Protein AF-A0A7W5BG37-F1 (afdb_monomer)

Radius of gyration: 14.38 Å; Cα contacts (8 Å, |Δi|>4): 81; chains: 1; bounding box: 32×23×43 Å

Mean predicted aligned error: 4.49 Å

Solvent-accessible surface area (backbone atoms only — not comparable to full-atom values): 4355 Å² total; per-residue (Å²): 108,56,68,59,33,34,52,52,26,43,54,41,36,75,69,67,50,63,68,48,78,43,77,37,97,41,55,90,72,73,81,89,61,88,53,65,70,56,51,48,45,53,42,38,55,50,25,30,54,72,44,70,39,45,70,48,79,45,53,48,65,85,61,71,70,57,68,71,37,80,88,61,107

Foldseek 3Di:
DLVVLLVVLLVCVVVVAAEDEAEQAADDDDPPDPPVSNVVSVSNVVSNVVNNHHYDYDYDHDDPCVCVDPVND

Structure (mmCIF, N/CA/C/O backbone):
data_AF-A0A7W5BG37-F1
#
_entry.id   AF-A0A7W5BG37-F1
#
loop_
_atom_site.group_PDB
_atom_site.id
_atom_site.type_symbol
_atom_site.label_atom_id
_ato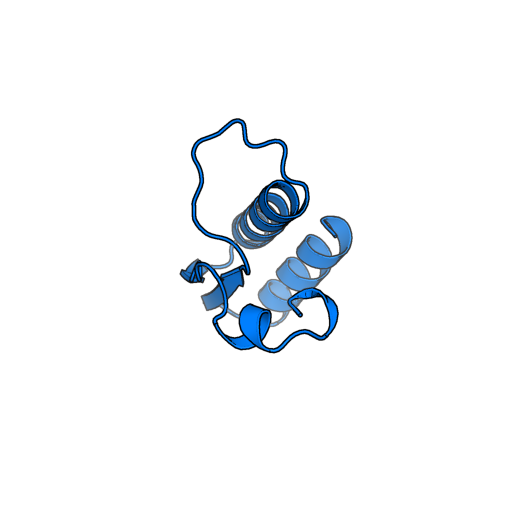m_site.label_alt_id
_atom_site.label_comp_id
_atom_site.label_asym_id
_atom_site.label_entity_id
_atom_site.label_seq_id
_atom_site.pdbx_PDB_ins_code
_atom_site.Cartn_x
_atom_site.Cartn_y
_atom_site.Cartn_z
_atom_site.occupancy
_atom_site.B_iso_or_equiv
_atom_site.auth_seq_id
_atom_site.auth_comp_id
_atom_site.auth_asym_id
_atom_site.auth_atom_id
_atom_site.pdbx_PDB_model_num
ATOM 1 N N . MET A 1 1 ? 4.508 11.418 -2.387 1.00 78.69 1 MET A N 1
ATOM 2 C CA . MET A 1 1 ? 3.934 10.104 -2.009 1.00 78.69 1 MET A CA 1
ATOM 3 C C . MET A 1 1 ? 3.7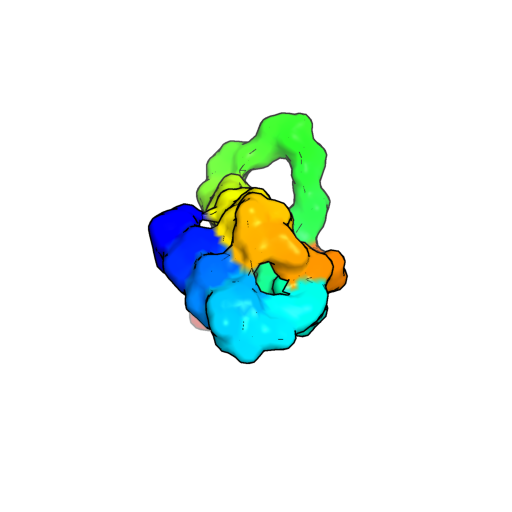72 9.929 -0.499 1.00 78.69 1 MET A C 1
ATOM 5 O O . MET A 1 1 ? 2.653 9.699 -0.069 1.00 78.69 1 MET A O 1
ATOM 9 N N . ALA A 1 2 ? 4.824 10.101 0.314 1.00 84.56 2 ALA A N 1
ATOM 10 C CA . ALA A 1 2 ? 4.745 9.920 1.774 1.00 84.56 2 ALA A CA 1
ATOM 11 C C . ALA A 1 2 ? 3.679 10.794 2.474 1.00 84.56 2 ALA A C 1
ATOM 13 O O . ALA A 1 2 ? 2.965 10.302 3.341 1.00 84.56 2 ALA A O 1
ATOM 14 N N . ALA A 1 3 ? 3.523 12.061 2.067 1.00 92.38 3 ALA A N 1
ATOM 15 C CA . ALA A 1 3 ? 2.479 12.942 2.603 1.00 92.38 3 ALA A CA 1
ATOM 16 C C . ALA A 1 3 ? 1.058 12.417 2.315 1.00 92.38 3 ALA A C 1
ATOM 18 O O . ALA A 1 3 ? 0.239 12.336 3.222 1.00 92.38 3 ALA A O 1
ATOM 19 N N . HIS A 1 4 ? 0.786 11.974 1.081 1.00 93.69 4 HIS A N 1
ATOM 20 C CA . HIS A 1 4 ? -0.506 11.376 0.727 1.00 93.69 4 HIS A CA 1
ATOM 21 C C . HIS A 1 4 ? -0.778 10.084 1.501 1.00 93.69 4 HIS A C 1
ATOM 23 O O . HIS A 1 4 ? -1.891 9.893 1.976 1.00 93.69 4 HIS A O 1
ATOM 29 N N . ALA A 1 5 ? 0.236 9.229 1.668 1.00 93.62 5 ALA A N 1
ATOM 30 C CA . ALA A 1 5 ? 0.104 7.994 2.435 1.00 93.62 5 ALA A CA 1
ATOM 31 C C . ALA A 1 5 ? -0.232 8.266 3.908 1.00 93.62 5 ALA A C 1
ATOM 33 O O . ALA A 1 5 ? -1.103 7.607 4.465 1.00 93.62 5 ALA A O 1
ATOM 34 N N . ARG A 1 6 ? 0.418 9.267 4.517 1.00 95.44 6 ARG A N 1
ATOM 35 C CA . ARG A 1 6 ? 0.133 9.702 5.890 1.00 95.44 6 ARG A CA 1
ATOM 36 C C . ARG A 1 6 ? -1.289 10.224 6.026 1.00 95.44 6 ARG A C 1
ATOM 38 O O . ARG A 1 6 ? -2.014 9.737 6.880 1.00 95.44 6 ARG A O 1
ATOM 45 N N . ASN A 1 7 ? -1.691 11.152 5.159 1.00 97.19 7 ASN A N 1
ATOM 46 C CA . ASN A 1 7 ? -3.032 11.728 5.207 1.00 97.19 7 ASN A CA 1
ATOM 47 C C . ASN A 1 7 ? -4.101 10.640 5.051 1.00 97.19 7 ASN A C 1
ATOM 49 O O . ASN A 1 7 ? -5.017 10.577 5.859 1.00 97.19 7 ASN A O 1
ATOM 53 N N . ALA A 1 8 ? -3.944 9.739 4.075 1.00 96.12 8 ALA A N 1
ATOM 54 C CA . ALA A 1 8 ? -4.865 8.623 3.887 1.00 96.12 8 ALA A CA 1
ATOM 55 C C . ALA A 1 8 ? -4.912 7.704 5.118 1.00 96.12 8 ALA A C 1
ATOM 57 O O . ALA A 1 8 ? -5.996 7.365 5.577 1.00 96.12 8 ALA A O 1
ATOM 58 N N . ALA A 1 9 ? -3.760 7.329 5.681 1.00 96.06 9 ALA A N 1
ATOM 59 C CA . ALA A 1 9 ? -3.701 6.460 6.853 1.00 96.06 9 ALA A CA 1
ATOM 60 C C . ALA A 1 9 ? -4.372 7.095 8.084 1.00 96.06 9 ALA A C 1
ATOM 62 O O . ALA A 1 9 ? -5.160 6.427 8.748 1.00 96.06 9 ALA A O 1
ATOM 63 N N . THR A 1 10 ? -4.120 8.380 8.350 1.00 96.31 10 THR A N 1
ATOM 64 C CA . THR A 1 10 ? -4.772 9.116 9.443 1.00 96.31 10 THR A CA 1
ATOM 65 C C . THR A 1 10 ? -6.278 9.200 9.226 1.00 96.31 10 THR A C 1
ATOM 67 O O . THR A 1 10 ? -7.030 8.822 10.112 1.00 96.31 10 THR A O 1
ATOM 70 N N . THR A 1 11 ? -6.737 9.578 8.029 1.00 97.81 11 THR A N 1
ATOM 71 C CA . THR A 1 11 ? -8.177 9.648 7.735 1.00 97.81 11 THR A CA 1
ATOM 72 C C . THR A 1 11 ? -8.875 8.295 7.887 1.00 97.81 11 THR A C 1
ATOM 74 O O . THR A 1 11 ? -9.993 8.244 8.388 1.00 97.81 11 THR A O 1
ATOM 77 N N . LEU A 1 12 ? -8.240 7.191 7.479 1.00 97.12 12 LEU A N 1
ATOM 78 C CA . LEU A 1 12 ? -8.808 5.849 7.653 1.00 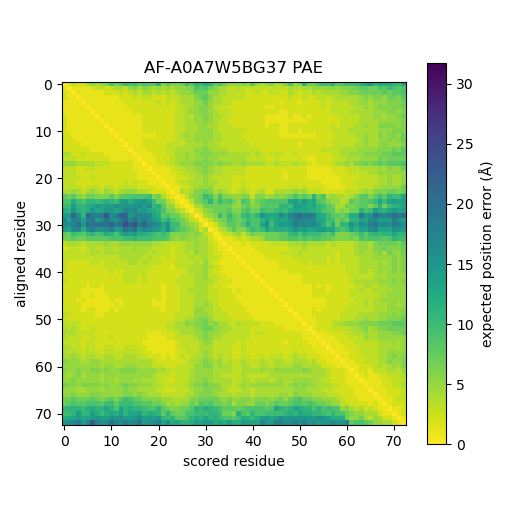97.12 12 LEU A CA 1
ATOM 79 C C . LEU A 1 12 ? -8.893 5.457 9.136 1.00 97.12 12 LEU A C 1
ATOM 81 O O . LEU A 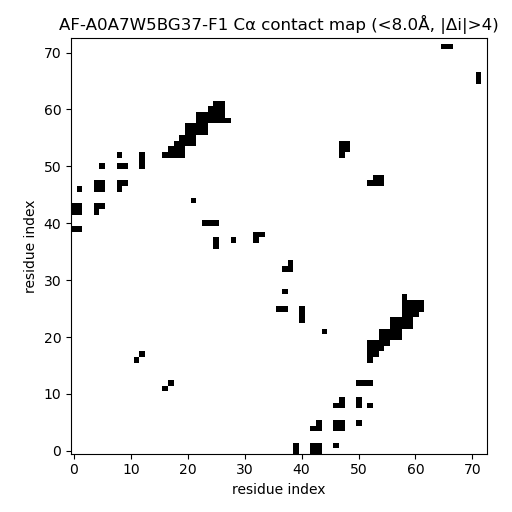1 12 ? -9.896 4.878 9.549 1.00 97.12 12 LEU A O 1
ATOM 85 N N . ALA A 1 13 ? -7.874 5.790 9.933 1.00 95.75 13 ALA A N 1
ATOM 86 C CA . ALA A 1 13 ? -7.889 5.557 11.375 1.00 95.75 13 ALA A CA 1
ATOM 87 C C . ALA A 1 13 ? -8.973 6.397 12.074 1.00 95.75 13 ALA A C 1
ATOM 89 O O . ALA A 1 13 ? -9.757 5.853 12.850 1.00 95.75 13 ALA A O 1
ATOM 90 N N . ASP A 1 14 ? -9.084 7.684 11.734 1.00 96.94 14 ASP A N 1
ATOM 91 C CA . ASP A 1 14 ? -10.108 8.597 12.264 1.00 96.94 14 ASP A CA 1
ATOM 92 C C . ASP A 1 14 ? -11.530 8.157 11.876 1.00 96.94 14 ASP A C 1
ATOM 94 O O . ASP A 1 14 ? -12.480 8.354 12.631 1.00 96.94 14 ASP A O 1
ATOM 98 N N . ALA A 1 15 ? -11.679 7.510 10.717 1.00 97.31 15 ALA A N 1
ATOM 99 C CA . ALA A 1 15 ? -12.929 6.898 10.272 1.00 97.31 15 ALA A CA 1
ATOM 100 C C . ALA A 1 15 ? -13.258 5.567 10.983 1.00 97.31 15 ALA A C 1
ATOM 102 O O . ALA A 1 15 ? -14.271 4.942 10.668 1.00 97.31 15 ALA A O 1
ATOM 103 N N . GLY A 1 16 ? -12.425 5.114 11.926 1.00 96.88 16 GLY A N 1
ATOM 104 C CA . GLY A 1 16 ? -12.656 3.904 12.714 1.00 96.88 16 GLY A CA 1
ATOM 105 C C . GLY A 1 16 ? -12.317 2.601 11.989 1.00 96.88 16 GLY A C 1
ATOM 106 O O . GLY A 1 16 ? -12.780 1.536 12.399 1.00 96.88 16 GLY A O 1
ATOM 107 N N . LEU A 1 17 ? -11.526 2.636 10.910 1.00 97.00 17 LEU A N 1
ATOM 108 C CA . LEU A 1 17 ? -11.052 1.395 10.301 1.00 97.00 17 LEU A CA 1
ATOM 109 C C . LEU A 1 17 ? -10.020 0.735 11.213 1.00 97.00 17 LEU A C 1
ATOM 111 O O . LEU A 1 17 ? -9.079 1.366 11.682 1.00 97.00 17 LEU A O 1
ATOM 115 N N . HIS A 1 18 ? -10.162 -0.574 11.400 1.00 91.19 18 HIS A N 1
ATOM 116 C CA . HIS A 1 18 ? -9.245 -1.358 12.229 1.00 91.19 18 HIS A CA 1
ATOM 117 C C . HIS A 1 18 ? -8.252 -2.185 11.410 1.00 91.19 18 HIS A C 1
ATOM 119 O O . HIS A 1 18 ? -7.190 -2.540 11.917 1.00 91.19 18 HIS A O 1
ATOM 125 N N . PHE A 1 19 ? -8.582 -2.495 10.152 1.00 95.81 19 PHE A N 1
ATOM 126 C CA . PHE A 1 19 ? -7.766 -3.348 9.297 1.00 95.81 19 PHE A CA 1
ATOM 127 C C . PHE A 1 19 ? -7.863 -2.955 7.823 1.00 95.81 19 PHE A C 1
ATOM 129 O O . PHE A 1 19 ? -8.954 -2.679 7.323 1.00 95.81 19 PHE A O 1
ATOM 136 N N . ILE A 1 20 ? -6.732 -2.996 7.116 1.00 96.12 20 ILE A N 1
ATOM 137 C CA . ILE A 1 20 ? -6.670 -2.799 5.662 1.00 96.12 20 ILE A CA 1
ATOM 138 C C . ILE A 1 20 ? -5.761 -3.827 4.981 1.00 96.12 20 ILE A C 1
ATOM 140 O O . ILE A 1 20 ? -4.810 -4.343 5.569 1.00 96.12 20 ILE A O 1
ATOM 144 N N . VAL A 1 21 ? -6.009 -4.086 3.697 1.00 95.31 21 VAL A N 1
ATOM 145 C CA . VAL A 1 21 ? -5.083 -4.843 2.845 1.00 95.31 21 VAL A CA 1
ATOM 146 C C . VAL A 1 21 ? -4.284 -3.864 1.994 1.00 95.31 21 VAL A C 1
ATOM 148 O O . VAL A 1 21 ? -4.846 -3.133 1.180 1.00 95.31 21 VAL A O 1
ATOM 151 N N . LEU A 1 22 ? -2.962 -3.862 2.159 1.00 93.25 22 LEU A N 1
ATOM 152 C CA . LEU A 1 22 ? -2.052 -3.038 1.371 1.00 93.25 22 LEU A CA 1
ATOM 153 C C . LEU A 1 22 ? -1.526 -3.825 0.179 1.00 93.25 22 LEU A C 1
ATOM 155 O O . LEU A 1 22 ? -0.674 -4.695 0.327 1.00 93.25 22 LEU A O 1
ATOM 159 N N . LYS A 1 23 ? -1.996 -3.496 -1.024 1.00 92.88 23 LYS A N 1
ATOM 160 C CA . LYS A 1 23 ? -1.428 -4.023 -2.268 1.00 92.88 23 LYS A CA 1
ATOM 161 C C . LYS A 1 23 ? -0.359 -3.063 -2.784 1.00 92.88 23 LYS A C 1
ATOM 163 O O . LYS A 1 23 ? -0.682 -2.032 -3.365 1.00 92.88 23 LYS A O 1
ATOM 168 N N . LEU A 1 24 ? 0.908 -3.408 -2.582 1.00 88.12 24 LEU A N 1
ATOM 169 C CA . LEU A 1 24 ? 2.049 -2.582 -2.983 1.00 88.12 24 LEU A CA 1
ATOM 170 C C . LEU A 1 24 ? 2.693 -3.181 -4.224 1.00 88.12 24 LEU A C 1
ATOM 172 O O . LEU A 1 24 ? 3.102 -4.337 -4.195 1.00 88.12 24 LEU A O 1
ATOM 176 N N . ALA A 1 25 ? 2.770 -2.414 -5.310 1.00 78.25 25 ALA A N 1
ATOM 177 C CA . ALA A 1 25 ? 3.228 -2.877 -6.621 1.00 78.25 25 ALA A CA 1
ATOM 178 C C . ALA A 1 25 ? 4.756 -3.092 -6.686 1.00 78.25 25 ALA A C 1
ATOM 180 O O . ALA A 1 25 ? 5.453 -2.440 -7.458 1.00 78.25 25 ALA A O 1
ATOM 181 N N . SER A 1 26 ? 5.295 -3.974 -5.844 1.00 73.69 26 SER A N 1
ATOM 182 C CA . SER A 1 26 ? 6.690 -4.412 -5.887 1.00 73.69 26 SER A CA 1
ATOM 183 C C . SER A 1 26 ? 6.909 -5.664 -5.040 1.00 73.69 26 SER A C 1
ATOM 185 O O . SER A 1 26 ? 6.362 -5.769 -3.941 1.00 73.69 26 SER A O 1
ATOM 187 N N . ALA A 1 27 ? 7.811 -6.543 -5.478 1.00 73.38 27 ALA A N 1
ATOM 188 C CA . ALA A 1 27 ? 8.317 -7.635 -4.651 1.00 73.38 27 ALA A CA 1
ATOM 189 C C . ALA A 1 27 ? 9.046 -7.111 -3.396 1.00 73.38 27 ALA A C 1
ATOM 191 O O . ALA A 1 27 ? 9.639 -6.030 -3.420 1.00 73.38 27 ALA A O 1
ATOM 192 N N . SER A 1 28 ? 9.060 -7.904 -2.317 1.00 69.50 28 SER A N 1
ATOM 193 C CA . SER A 1 28 ? 9.973 -7.670 -1.189 1.00 69.50 28 SER A CA 1
ATOM 194 C C . SER A 1 28 ? 11.415 -7.722 -1.691 1.00 69.50 28 SER A C 1
ATOM 196 O O . SER A 1 28 ? 11.801 -8.698 -2.334 1.00 69.50 28 SER A O 1
ATOM 198 N N . ARG A 1 29 ? 12.228 -6.710 -1.385 1.00 67.75 29 ARG A N 1
ATOM 199 C CA . ARG A 1 29 ? 13.675 -6.759 -1.628 1.00 67.75 29 ARG A CA 1
ATOM 200 C C . ARG A 1 29 ? 14.439 -6.413 -0.363 1.00 67.75 29 ARG A C 1
ATOM 202 O O . ARG A 1 29 ? 13.994 -5.588 0.432 1.00 67.75 29 ARG A O 1
ATOM 209 N N . SER A 1 30 ? 15.583 -7.064 -0.191 1.00 66.50 30 SER A N 1
ATOM 210 C CA . SER A 1 30 ? 16.522 -6.777 0.887 1.00 66.50 30 SER A CA 1
ATOM 211 C C . SER A 1 30 ? 17.017 -5.336 0.780 1.00 66.50 30 SER A C 1
ATOM 213 O O . SER A 1 30 ? 17.382 -4.874 -0.302 1.00 66.50 30 SER A O 1
ATOM 215 N N . ALA A 1 31 ? 17.023 -4.625 1.905 1.00 67.12 31 ALA A N 1
ATOM 216 C CA . ALA A 1 31 ? 17.659 -3.320 1.989 1.00 67.12 31 ALA A CA 1
ATOM 217 C C . ALA A 1 31 ? 19.195 -3.464 1.891 1.00 67.12 31 ALA A C 1
ATOM 219 O O . ALA A 1 31 ? 19.728 -4.454 2.397 1.00 67.12 31 ALA A O 1
ATOM 220 N N . PRO A 1 32 ? 19.907 -2.487 1.294 1.00 75.00 32 PRO A N 1
ATOM 221 C CA . PRO A 1 32 ? 19.380 -1.274 0.663 1.00 75.00 32 PRO A CA 1
ATOM 222 C C . PRO A 1 32 ? 18.956 -1.505 -0.801 1.00 75.00 32 PRO A C 1
ATOM 224 O O . PRO A 1 32 ? 19.686 -2.098 -1.589 1.00 75.00 32 PRO A O 1
ATOM 227 N N . CYS A 1 33 ? 17.783 -0.989 -1.182 1.00 77.31 33 CYS A N 1
ATOM 228 C CA . CYS A 1 33 ? 17.299 -1.002 -2.563 1.00 77.31 33 CYS A CA 1
ATOM 229 C C . CYS A 1 33 ? 17.101 0.445 -3.047 1.00 77.31 33 CYS A C 1
ATOM 231 O O . CYS A 1 33 ? 16.268 1.144 -2.469 1.00 77.31 33 CYS A O 1
ATOM 233 N N . PRO A 1 34 ? 17.839 0.910 -4.074 1.00 85.44 34 PRO A N 1
ATOM 234 C CA . PRO A 1 34 ? 17.759 2.296 -4.542 1.00 85.44 34 PRO A CA 1
ATOM 235 C C . PRO A 1 34 ? 16.538 2.569 -5.434 1.00 85.44 34 PRO A C 1
ATOM 237 O O . PRO A 1 34 ? 16.307 3.710 -5.817 1.00 85.44 34 PRO A O 1
ATOM 240 N N . GLU A 1 35 ? 15.770 1.535 -5.784 1.00 88.00 35 GLU A N 1
ATOM 241 C CA . GLU A 1 35 ? 14.607 1.631 -6.666 1.00 88.00 35 GLU A CA 1
ATOM 242 C C . GLU A 1 35 ? 13.512 2.528 -6.041 1.00 88.00 35 GLU A C 1
ATOM 244 O O . GLU A 1 35 ? 12.930 2.149 -5.014 1.00 88.00 35 GLU A O 1
ATOM 249 N N . PRO A 1 36 ? 13.19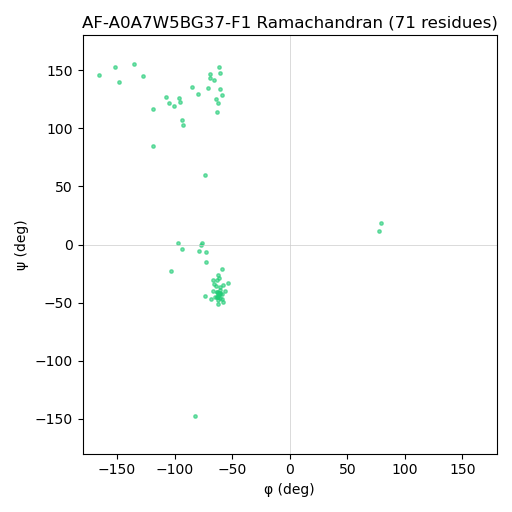0 3.697 -6.637 1.00 87.31 36 PRO A N 1
ATOM 250 C CA . PRO A 1 36 ? 12.280 4.676 -6.037 1.00 87.31 36 PRO A CA 1
ATOM 251 C C . PRO A 1 36 ? 10.888 4.126 -5.725 1.00 87.31 36 PRO A C 1
ATOM 253 O O . PRO A 1 36 ? 10.291 4.495 -4.711 1.00 87.31 36 PRO A O 1
ATOM 256 N N . SER A 1 37 ? 10.372 3.220 -6.563 1.00 84.38 37 SER A N 1
ATOM 257 C CA . SER A 1 37 ? 9.067 2.586 -6.336 1.00 84.38 37 SER A CA 1
ATOM 258 C C . SER A 1 37 ? 9.050 1.724 -5.065 1.00 84.38 37 SER A C 1
ATOM 260 O O . SER A 1 37 ? 8.070 1.742 -4.318 1.00 84.38 37 SER A O 1
ATOM 262 N N . ILE A 1 38 ? 10.159 1.047 -4.751 1.00 87.06 38 ILE A N 1
ATOM 263 C CA . ILE A 1 38 ? 10.303 0.211 -3.551 1.00 87.06 38 ILE A CA 1
ATOM 264 C C . ILE A 1 38 ? 10.450 1.081 -2.295 1.00 87.06 38 ILE A C 1
ATOM 266 O O . ILE A 1 38 ? 9.772 0.833 -1.296 1.00 87.06 38 ILE A O 1
ATOM 270 N N . ILE A 1 39 ? 11.266 2.140 -2.352 1.00 87.44 39 ILE A N 1
ATOM 271 C CA . ILE A 1 39 ? 11.402 3.126 -1.257 1.00 87.44 39 ILE A CA 1
AT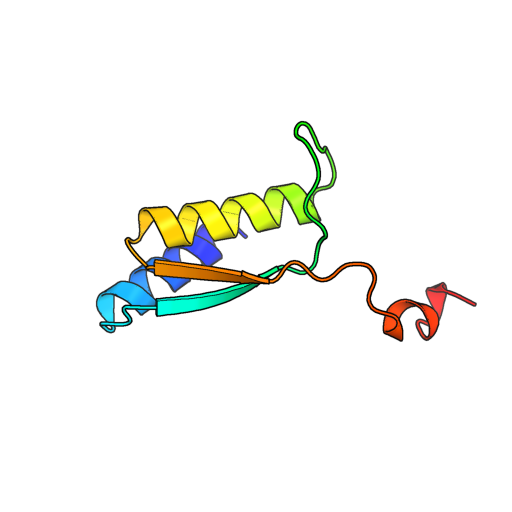OM 272 C C . ILE A 1 39 ? 10.046 3.774 -0.949 1.00 87.44 39 ILE A C 1
ATOM 274 O O . ILE A 1 39 ? 9.639 3.952 0.206 1.00 87.44 39 ILE A O 1
ATOM 278 N N . GLY A 1 40 ? 9.321 4.101 -2.011 1.00 89.44 40 GLY A N 1
ATOM 279 C CA . GLY A 1 40 ? 7.976 4.620 -1.952 1.00 89.44 40 GLY A CA 1
ATOM 280 C C . GLY A 1 40 ? 6.996 3.696 -1.227 1.00 89.44 40 GLY A C 1
ATOM 281 O O . GLY A 1 40 ? 6.298 4.144 -0.316 1.00 89.44 40 GLY A O 1
ATOM 282 N N . ASN A 1 41 ? 6.977 2.412 -1.585 1.00 90.25 41 ASN A N 1
ATOM 283 C CA . ASN A 1 41 ? 6.120 1.407 -0.952 1.00 90.25 41 ASN A CA 1
ATOM 284 C C . ASN A 1 41 ? 6.433 1.240 0.543 1.00 90.25 41 ASN A C 1
ATOM 286 O O . ASN A 1 41 ? 5.511 1.228 1.357 1.00 90.25 41 ASN A O 1
ATOM 290 N N . ALA A 1 42 ? 7.713 1.231 0.925 1.00 88.69 42 ALA A N 1
ATOM 291 C CA . ALA A 1 42 ? 8.111 1.200 2.335 1.00 88.69 42 ALA A CA 1
ATOM 292 C C . ALA A 1 42 ? 7.597 2.426 3.116 1.00 88.69 42 ALA A C 1
ATOM 294 O O . ALA A 1 42 ? 7.180 2.309 4.270 1.00 88.69 42 ALA A O 1
ATOM 295 N N . SER A 1 43 ? 7.566 3.600 2.476 1.00 90.75 43 SER A N 1
ATOM 296 C CA . SER A 1 43 ? 7.015 4.821 3.079 1.00 90.75 43 SER A CA 1
ATOM 297 C C . SER A 1 43 ? 5.502 4.721 3.322 1.00 90.75 43 SER A C 1
ATOM 299 O O . SER A 1 43 ? 5.008 5.268 4.308 1.00 90.75 43 SER A O 1
ATOM 301 N N . VAL A 1 44 ? 4.765 4.015 2.455 1.00 93.25 44 VAL A N 1
ATOM 302 C CA . VAL A 1 44 ? 3.324 3.756 2.630 1.00 93.25 44 VAL A CA 1
ATOM 303 C C . VAL A 1 44 ? 3.083 2.822 3.816 1.00 93.25 44 VAL A C 1
ATOM 305 O O . VAL A 1 44 ? 2.264 3.132 4.678 1.00 93.25 44 VAL A O 1
ATOM 308 N N . GLU A 1 45 ? 3.830 1.720 3.910 1.00 92.56 45 GLU A N 1
ATOM 309 C CA . GLU A 1 45 ? 3.720 0.790 5.045 1.00 92.56 45 GLU A CA 1
ATOM 310 C C . GLU A 1 45 ? 4.040 1.473 6.374 1.00 92.56 45 GLU A C 1
ATOM 312 O O . GLU A 1 45 ? 3.336 1.284 7.367 1.00 92.56 45 GLU A O 1
ATOM 317 N N . ALA A 1 46 ? 5.082 2.311 6.388 1.00 93.00 46 ALA A N 1
ATOM 318 C CA . ALA A 1 46 ? 5.446 3.084 7.563 1.00 93.00 46 ALA A CA 1
ATOM 319 C C . ALA A 1 46 ? 4.312 4.022 8.000 1.00 93.00 46 ALA A C 1
ATOM 321 O O . ALA A 1 46 ? 4.027 4.086 9.193 1.00 93.00 46 ALA A O 1
ATOM 322 N N . ALA A 1 47 ? 3.649 4.701 7.060 1.00 95.69 47 ALA A N 1
ATOM 323 C CA . ALA A 1 47 ? 2.534 5.596 7.358 1.00 95.69 47 ALA A CA 1
ATOM 324 C C . ALA A 1 47 ? 1.334 4.854 7.971 1.00 95.69 47 ALA A C 1
ATOM 326 O O . ALA A 1 47 ? 0.798 5.298 8.982 1.00 95.69 47 ALA A O 1
ATOM 327 N N . VAL A 1 48 ? 0.957 3.701 7.412 1.00 95.44 48 VAL A N 1
ATOM 328 C CA . VAL A 1 48 ? -0.151 2.872 7.924 1.00 95.44 48 VAL A CA 1
ATOM 329 C C . VAL A 1 48 ? 0.148 2.368 9.331 1.00 95.44 48 VAL A C 1
ATOM 331 O O . VAL A 1 48 ? -0.685 2.501 10.226 1.00 95.44 48 VAL A O 1
ATOM 334 N N . ARG A 1 49 ? 1.370 1.872 9.557 1.00 93.44 49 ARG A N 1
ATOM 335 C CA . ARG A 1 49 ? 1.808 1.434 10.886 1.00 93.44 49 ARG A CA 1
ATOM 336 C C . ARG A 1 49 ? 1.840 2.588 11.893 1.00 93.44 49 ARG A C 1
ATOM 338 O O . ARG A 1 49 ? 1.445 2.399 13.036 1.00 93.44 49 ARG A O 1
ATOM 345 N N . GLN A 1 50 ? 2.298 3.773 11.485 1.00 95.50 50 GLN A N 1
ATOM 346 C CA . GLN A 1 50 ? 2.330 4.968 12.340 1.00 95.50 50 GLN A CA 1
ATOM 347 C C . GLN A 1 50 ? 0.931 5.482 12.698 1.00 95.50 50 GLN A C 1
ATOM 349 O O . GLN A 1 50 ? 0.760 6.024 13.783 1.00 95.50 50 GLN A O 1
ATOM 354 N N . ALA A 1 51 ? -0.059 5.289 11.823 1.00 94.81 51 ALA A N 1
ATOM 355 C CA . ALA A 1 51 ? -1.456 5.622 12.094 1.00 94.81 51 ALA A CA 1
ATOM 356 C C . ALA A 1 51 ? -2.170 4.598 13.002 1.00 94.81 51 ALA A C 1
ATOM 358 O O . ALA A 1 51 ? -3.347 4.769 13.296 1.00 94.81 51 ALA A O 1
ATOM 359 N N . GLY A 1 52 ? -1.490 3.528 13.436 1.00 93.94 52 GLY A N 1
ATOM 360 C CA . GLY A 1 52 ? -2.069 2.504 14.312 1.00 93.94 52 GLY A CA 1
ATOM 361 C C . GLY A 1 52 ? -2.991 1.504 13.605 1.00 93.94 52 GLY A C 1
ATOM 362 O O . GLY A 1 52 ? -3.667 0.725 14.272 1.00 93.94 52 GLY A O 1
ATOM 363 N N . LEU A 1 53 ? -3.013 1.489 12.269 1.00 95.69 53 LEU A N 1
ATOM 364 C CA . LEU A 1 53 ? -3.831 0.559 11.492 1.00 95.69 53 LEU A CA 1
ATOM 365 C C . LEU A 1 53 ? -3.166 -0.819 11.410 1.00 95.69 53 LEU A C 1
ATOM 367 O O . LEU A 1 53 ? -2.010 -0.943 10.985 1.00 95.69 53 LEU A O 1
ATOM 371 N N . ALA A 1 54 ? -3.914 -1.877 11.734 1.00 95.56 54 ALA A N 1
ATOM 372 C CA . ALA A 1 54 ? -3.492 -3.229 11.396 1.00 95.56 54 ALA A CA 1
ATOM 373 C C . ALA A 1 54 ? -3.573 -3.424 9.875 1.00 95.56 54 ALA A C 1
ATOM 375 O O . ALA A 1 54 ? -4.471 -2.908 9.205 1.00 95.56 54 ALA A O 1
ATOM 376 N N . SER A 1 55 ? -2.628 -4.168 9.302 1.00 95.56 55 SER A N 1
ATOM 377 C CA . SER A 1 55 ? -2.662 -4.441 7.869 1.00 95.56 55 SER A CA 1
ATOM 378 C C . SER A 1 55 ? -2.014 -5.760 7.486 1.00 95.56 55 SER A C 1
ATOM 380 O O . SER A 1 55 ? -1.100 -6.243 8.153 1.00 95.56 55 SER A O 1
ATOM 382 N N . ALA A 1 56 ? -2.491 -6.323 6.376 1.00 95.44 56 ALA A N 1
ATOM 383 C CA . ALA A 1 56 ? -1.785 -7.357 5.633 1.00 95.44 56 ALA A CA 1
ATOM 384 C C . ALA A 1 56 ? -1.253 -6.764 4.326 1.00 95.44 56 ALA A C 1
ATOM 386 O O . ALA A 1 56 ? -2.014 -6.190 3.543 1.00 95.44 56 ALA A O 1
ATOM 387 N N . THR A 1 57 ? 0.046 -6.924 4.071 1.00 92.19 57 THR A N 1
ATOM 388 C CA . THR A 1 57 ? 0.667 -6.443 2.833 1.00 92.19 57 THR A CA 1
ATOM 389 C C . THR A 1 57 ? 0.744 -7.558 1.796 1.00 92.19 57 THR A C 1
ATOM 391 O O . THR A 1 57 ? 1.405 -8.575 2.003 1.00 92.19 57 THR A O 1
ATOM 394 N N . VAL A 1 58 ? 0.146 -7.321 0.632 1.00 92.12 58 VAL A N 1
ATOM 395 C CA . VAL A 1 58 ? 0.339 -8.110 -0.585 1.00 92.12 58 VAL A CA 1
ATOM 396 C C . VAL A 1 58 ? 1.393 -7.419 -1.444 1.00 92.12 58 VAL A C 1
ATOM 398 O O . VAL A 1 58 ? 1.256 -6.244 -1.787 1.00 92.12 58 VAL A O 1
ATOM 401 N N . ARG A 1 59 ? 2.434 -8.164 -1.824 1.00 89.44 59 ARG A N 1
ATOM 402 C CA . ARG A 1 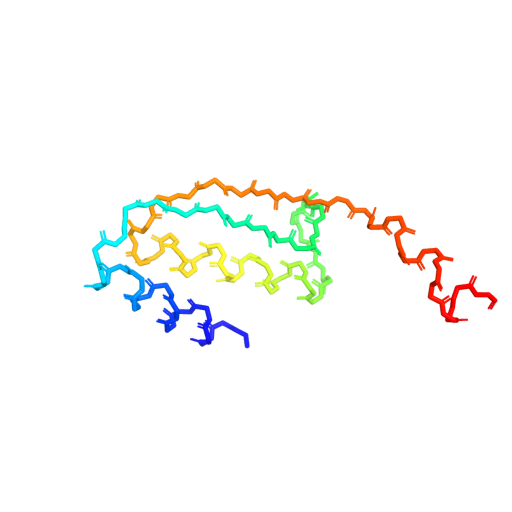59 ? 3.546 -7.693 -2.662 1.00 89.44 59 ARG A CA 1
ATOM 403 C C . ARG A 1 59 ? 3.613 -8.493 -3.963 1.00 89.44 59 ARG A C 1
ATOM 405 O O . ARG A 1 59 ? 4.332 -9.492 -4.019 1.00 89.44 59 ARG A O 1
ATOM 412 N N . PRO A 1 60 ? 2.839 -8.113 -4.995 1.00 87.69 60 PRO A N 1
ATOM 413 C CA . PRO A 1 60 ? 2.911 -8.760 -6.293 1.00 87.69 60 PRO A CA 1
ATOM 414 C C . PRO A 1 60 ? 4.309 -8.612 -6.899 1.00 87.69 60 PRO A C 1
ATOM 416 O O . PRO A 1 60 ? 4.993 -7.605 -6.701 1.00 87.69 60 PRO A O 1
ATOM 419 N N . THR A 1 61 ? 4.719 -9.623 -7.657 1.00 85.38 61 THR A N 1
ATOM 420 C CA . THR A 1 61 ? 5.928 -9.580 -8.479 1.00 85.38 61 THR A CA 1
ATOM 421 C C . THR A 1 61 ? 5.622 -8.865 -9.804 1.00 85.38 61 THR A C 1
ATOM 423 O O . THR A 1 61 ? 4.818 -7.933 -9.846 1.00 85.38 61 THR A O 1
ATOM 426 N N . MET A 1 62 ? 6.276 -9.246 -10.902 1.00 86.69 62 MET A N 1
ATOM 427 C CA . MET A 1 62 ? 6.015 -8.650 -12.208 1.00 86.69 62 MET A CA 1
ATOM 428 C C . MET A 1 62 ? 4.565 -8.914 -12.635 1.00 86.69 62 MET A C 1
ATOM 430 O O . MET A 1 62 ? 4.149 -10.062 -12.772 1.00 86.69 62 MET A O 1
ATOM 434 N N . HIS A 1 63 ? 3.805 -7.850 -12.896 1.00 87.88 63 HIS A N 1
ATOM 435 C CA . HIS A 1 63 ? 2.518 -7.976 -13.575 1.00 87.88 63 HIS A CA 1
ATOM 436 C C . HIS A 1 63 ? 2.738 -8.504 -14.992 1.00 87.88 63 HIS A C 1
ATOM 438 O O . HIS A 1 63 ? 3.485 -7.893 -15.755 1.00 87.88 63 HIS A O 1
ATOM 444 N N . LEU A 1 64 ? 2.076 -9.606 -15.351 1.00 91.19 64 LEU A N 1
ATOM 445 C CA . LEU A 1 64 ? 2.160 -10.177 -16.700 1.00 91.19 64 LEU A CA 1
ATOM 446 C C . LEU A 1 64 ? 1.642 -9.203 -17.764 1.00 91.19 64 LEU A C 1
ATOM 448 O O . LEU A 1 64 ? 2.178 -9.160 -18.866 1.00 91.19 64 LEU A O 1
ATOM 452 N N . ASP A 1 65 ? 0.703 -8.331 -17.397 1.00 90.88 65 ASP A N 1
ATOM 453 C CA . ASP A 1 65 ? 0.192 -7.253 -18.253 1.00 90.88 65 ASP A CA 1
ATOM 454 C C . ASP A 1 65 ? 1.298 -6.289 -18.717 1.00 90.88 65 ASP A C 1
ATOM 456 O O . ASP A 1 65 ? 1.156 -5.614 -19.736 1.00 90.88 65 ASP A O 1
ATOM 460 N N . ASN A 1 66 ? 2.440 -6.240 -18.015 1.00 89.75 66 ASN A N 1
ATOM 461 C CA . ASN A 1 66 ? 3.597 -5.467 -18.463 1.00 89.75 66 ASN A CA 1
ATOM 462 C C . ASN A 1 66 ? 4.155 -5.963 -19.806 1.00 89.75 66 ASN A C 1
ATOM 464 O O . ASN A 1 66 ? 4.732 -5.156 -20.529 1.00 89.75 66 ASN A O 1
ATOM 468 N N . LEU A 1 67 ? 3.959 -7.239 -20.155 1.00 92.31 67 LEU A N 1
ATOM 469 C CA . LEU A 1 67 ? 4.371 -7.820 -21.440 1.00 92.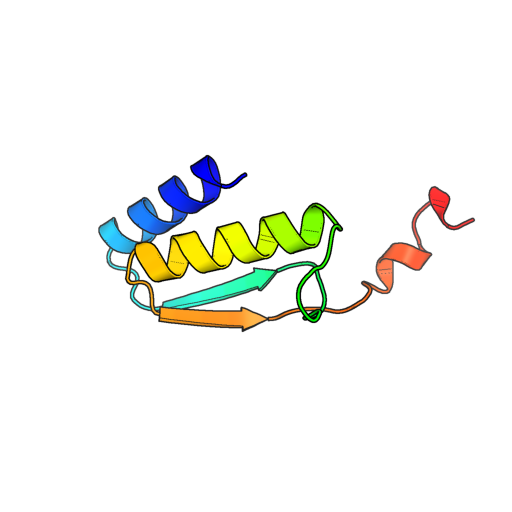31 67 LEU A CA 1
ATOM 470 C C . LEU A 1 67 ? 3.490 -7.349 -22.604 1.00 92.31 67 LEU A C 1
ATOM 472 O O . LEU A 1 67 ? 3.859 -7.497 -23.764 1.00 92.31 67 LEU A O 1
ATOM 476 N N . LEU A 1 68 ? 2.326 -6.770 -22.300 1.00 94.38 68 LEU A N 1
ATOM 477 C CA . LEU A 1 68 ? 1.395 -6.239 -23.293 1.00 94.38 68 LEU A CA 1
ATOM 478 C C . LEU A 1 68 ? 1.606 -4.741 -23.551 1.00 94.38 68 LEU A C 1
ATOM 480 O O . LEU A 1 68 ? 0.943 -4.167 -24.417 1.00 94.38 68 LEU A O 1
ATOM 484 N N . LYS A 1 69 ? 2.515 -4.086 -22.814 1.00 91.50 69 LYS A N 1
ATOM 485 C CA . LYS A 1 69 ? 2.795 -2.656 -22.982 1.00 91.50 69 LYS A CA 1
ATOM 486 C C . LYS A 1 69 ? 3.411 -2.390 -24.360 1.00 91.50 69 LYS A C 1
ATOM 488 O O . LYS A 1 69 ? 4.287 -3.145 -24.773 1.00 91.50 69 LYS A O 1
ATOM 493 N N . PRO A 1 70 ? 3.054 -1.285 -25.043 1.00 91.12 70 PRO A N 1
ATOM 494 C CA . PRO A 1 70 ? 3.692 -0.911 -26.308 1.00 91.12 70 PRO A CA 1
ATOM 495 C C . PRO A 1 70 ? 5.220 -0.819 -26.219 1.00 91.12 70 PRO A C 1
ATOM 497 O O . PRO A 1 70 ? 5.906 -1.172 -27.164 1.00 91.12 70 PRO A O 1
ATOM 500 N N . SER A 1 71 ? 5.751 -0.411 -25.063 1.00 88.44 71 SER A N 1
ATOM 501 C CA . SER A 1 71 ? 7.191 -0.324 -24.787 1.00 88.44 71 SER A CA 1
ATOM 502 C C . SER A 1 71 ? 7.896 -1.674 -24.608 1.00 88.44 71 SER A C 1
ATOM 504 O O . SER A 1 71 ? 9.102 -1.693 -24.396 1.00 88.44 71 SER A O 1
ATOM 506 N N . ALA A 1 72 ? 7.151 -2.781 -24.577 1.00 78.06 72 ALA A N 1
ATOM 507 C CA . ALA A 1 72 ? 7.689 -4.135 -24.464 1.00 78.06 72 ALA A CA 1
ATOM 508 C C . ALA A 1 72 ? 7.808 -4.841 -25.829 1.00 78.06 72 ALA A C 1
ATOM 510 O O . ALA A 1 72 ? 8.189 -6.010 -25.863 1.00 78.06 72 ALA A O 1
ATOM 511 N N . ARG A 1 73 ? 7.448 -4.155 -26.924 1.00 69.19 73 ARG A N 1
ATOM 512 C CA . ARG A 1 73 ? 7.591 -4.629 -28.305 1.00 69.19 73 ARG A CA 1
ATOM 513 C C . ARG A 1 73 ? 8.865 -4.101 -28.945 1.00 69.19 73 ARG A C 1
ATOM 515 O O . ARG A 1 73 ? 9.241 -2.953 -28.619 1.00 69.19 73 ARG A O 1
#

Secondary structure (DSSP, 8-state):
-HHHHHHHHHHHHHTT--EEEEE-SS---PSP---HHHHHHHHHHHHHHHTT-EEEEE-----GGGGGSGGG-

Nearest PDB structures (foldseek):
  5iq5-assembly1_A  TM=5.985E-01  e=5.663E-01  Mayaro virus (strain Brazil)
  7xhj-assembly1_A  TM=5.771E-01  e=3.103E-01  Deinococcus radiodurans R1 = ATCC 13939 = DSM 20539
  4ep4-assembly1_B  TM=5.364E-01  e=2.714E-01  Thermus thermophilus HB8
  6vw9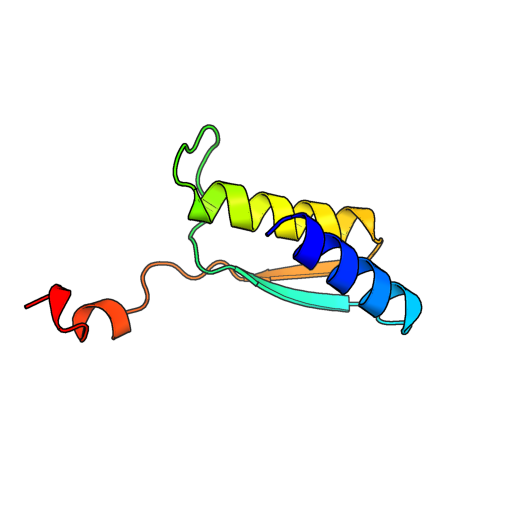-assembly1_B-2  TM=5.399E-01  e=6.054E-01  Caenorhabditis elegans
  4ld0-assembly1_B  TM=5.173E-01  e=5.297E-01  Thermus thermophilus HB8

pLDDT: mean 89.19, std 8.19, range [66.5, 97.81]

Organism: NCBI:txid1715466

Sequence (73 aa):
MAAHARNAATTLADAGLHFIVLKLASASRSAPCPEPSIIGNASVEAAVRQAGLASATVRPTMHLDNLLKPSAR